Protein AF-A0A3C0VJB9-F1 (afdb_monomer_lite)

pLDDT: mean 95.58, std 6.31, range [44.69, 98.75]

Radius of gyration: 15.15 Å; chains: 1; bounding box: 37×45×36 Å

Sequence (139 aa):
ADGRLLMDMRQEKGPHRWLAESADGGKTWSPPRPGIAVTPVACAIERFTLKARGDDRDRIIWTGPKGPDRRRLIVLTSYDEGATFTNERLIAGEFAAYSDLTILKDGTAGVLWERGIERGYQSLAFTRFGREFLEPGAK

Foldseek 3Di:
DLPKDWDWAFDPADQFTWIWIGPPNPPDIDDTDGAGGEGRAAKEKDWLDDVVVVDPATKIKIWAAPDDPQFFIWIWIDRPVRPHTHQIATQHGFRWGHKYWDQDPVSKIWIWTFGDHPDTRPDIDIGIDHPCRSPPDDD

Structure (mmCIF, N/CA/C/O backbone):
data_AF-A0A3C0VJB9-F1
#
_entry.id   AF-A0A3C0VJB9-F1
#
loop_
_atom_site.group_PDB
_atom_site.id
_atom_site.type_symbol
_atom_site.label_atom_id
_atom_site.label_alt_id
_atom_site.label_comp_id
_atom_site.label_asym_id
_atom_site.label_entity_id
_atom_site.label_seq_id
_atom_site.pdbx_PDB_ins_code
_atom_site.Cartn_x
_atom_site.Cartn_y
_atom_site.Cartn_z
_atom_site.occupancy
_atom_site.B_iso_or_equiv
_atom_site.auth_seq_id
_atom_site.auth_comp_id
_atom_site.auth_asym_id
_atom_site.auth_atom_id
_atom_site.pdbx_PDB_model_num
ATOM 1 N N . ALA A 1 1 ? -14.525 0.192 11.031 1.00 83.75 1 ALA A N 1
ATOM 2 C CA . ALA A 1 1 ? -14.294 -1.273 10.936 1.00 83.75 1 ALA A CA 1
ATOM 3 C C . ALA A 1 1 ? -15.423 -2.099 11.560 1.00 83.75 1 ALA A C 1
ATOM 5 O O . ALA A 1 1 ? -15.791 -1.842 12.700 1.00 83.75 1 ALA A O 1
ATOM 6 N N . ASP A 1 2 ? -15.938 -3.099 10.840 1.00 91.75 2 ASP A N 1
ATOM 7 C CA . ASP A 1 2 ? -17.058 -3.979 11.242 1.00 91.75 2 ASP A CA 1
ATOM 8 C C . ASP A 1 2 ? -16.646 -5.454 11.463 1.00 91.75 2 ASP A C 1
ATOM 10 O O . ASP A 1 2 ? -17.493 -6.326 11.628 1.00 91.75 2 ASP A O 1
ATOM 14 N N . GLY A 1 3 ? -15.339 -5.735 11.474 1.00 93.50 3 GLY A N 1
ATOM 15 C CA . GLY A 1 3 ? -14.788 -7.079 11.672 1.00 93.50 3 GLY A CA 1
ATOM 16 C C . GLY A 1 3 ? -14.629 -7.907 10.393 1.00 93.50 3 GLY A C 1
ATOM 17 O O . GLY A 1 3 ? -14.071 -9.001 10.466 1.00 93.50 3 GLY A O 1
ATOM 18 N N . ARG A 1 4 ? -15.054 -7.399 9.227 1.00 96.62 4 ARG A N 1
ATOM 19 C CA . ARG A 1 4 ? -14.812 -8.069 7.943 1.00 96.62 4 ARG A CA 1
ATOM 20 C C . ARG A 1 4 ? -13.330 -8.071 7.568 1.00 96.62 4 ARG A C 1
ATOM 22 O O . ARG A 1 4 ? -12.577 -7.155 7.906 1.00 96.62 4 ARG A O 1
ATOM 29 N N . LEU A 1 5 ? -12.926 -9.102 6.831 1.00 98.00 5 LEU A N 1
ATOM 30 C CA . LEU A 1 5 ? -11.608 -9.185 6.204 1.00 98.00 5 LEU A CA 1
ATOM 31 C C . LEU A 1 5 ? -11.675 -8.589 4.800 1.00 98.00 5 LEU A C 1
ATOM 33 O O . LEU A 1 5 ? -12.625 -8.859 4.070 1.00 98.00 5 LEU A O 1
ATOM 37 N N . LEU A 1 6 ? -10.645 -7.839 4.413 1.00 98.19 6 LEU A N 1
ATOM 38 C CA . LEU A 1 6 ? -10.430 -7.360 3.050 1.00 98.19 6 LEU A CA 1
ATOM 39 C C . LEU A 1 6 ? -9.184 -8.043 2.489 1.00 98.19 6 LEU A C 1
ATOM 41 O O . LEU A 1 6 ? -8.124 -7.994 3.109 1.00 98.19 6 LEU A O 1
ATOM 45 N N . MET A 1 7 ? -9.304 -8.654 1.315 1.00 98.25 7 MET A N 1
ATOM 46 C CA . MET A 1 7 ? -8.184 -9.240 0.590 1.00 98.25 7 MET A CA 1
ATOM 47 C C . MET A 1 7 ? -7.846 -8.388 -0.628 1.00 98.25 7 MET A C 1
ATOM 49 O O . MET A 1 7 ? -8.719 -8.104 -1.445 1.00 98.25 7 MET A O 1
ATOM 53 N N . ASP A 1 8 ? -6.568 -8.035 -0.758 1.00 98.12 8 ASP A N 1
ATOM 54 C CA . ASP A 1 8 ? -5.996 -7.384 -1.932 1.00 98.12 8 ASP A CA 1
ATOM 55 C C . ASP A 1 8 ? -5.189 -8.394 -2.756 1.00 98.12 8 ASP A C 1
ATOM 57 O O . ASP A 1 8 ? -4.185 -8.926 -2.284 1.00 98.12 8 ASP A O 1
ATOM 61 N N . MET A 1 9 ? -5.583 -8.652 -4.004 1.00 97.75 9 MET A N 1
ATOM 62 C CA . MET A 1 9 ? -5.080 -9.770 -4.807 1.00 97.75 9 MET A CA 1
ATOM 63 C C . MET A 1 9 ? -4.445 -9.316 -6.119 1.00 97.75 9 MET A C 1
ATOM 65 O O . MET A 1 9 ? -4.998 -8.527 -6.889 1.00 97.75 9 MET A O 1
ATOM 69 N N . ARG A 1 10 ? -3.277 -9.886 -6.414 1.00 96.44 10 ARG A N 1
ATOM 70 C CA . ARG A 1 10 ? -2.579 -9.692 -7.683 1.00 96.44 10 ARG A CA 1
ATOM 71 C C . ARG A 1 10 ? -3.295 -10.446 -8.802 1.00 96.44 10 ARG A C 1
ATOM 73 O O . ARG A 1 10 ? -3.614 -11.619 -8.652 1.00 96.44 10 ARG A O 1
ATOM 80 N N . GLN A 1 11 ? -3.422 -9.808 -9.961 1.00 93.75 11 GLN A N 1
ATOM 81 C CA . GLN A 1 11 ? -3.744 -10.498 -11.210 1.00 93.75 11 GLN A CA 1
ATOM 82 C C . GLN A 1 11 ? -2.494 -11.105 -11.850 1.00 93.75 11 GLN A C 1
ATOM 84 O O . GLN A 1 11 ? -1.416 -10.511 -11.791 1.00 93.75 11 GLN A O 1
ATOM 89 N N . GLU A 1 12 ? -2.636 -12.243 -12.531 1.00 93.31 12 GLU A N 1
ATOM 90 C CA . GLU A 1 12 ? -1.576 -12.751 -13.411 1.00 93.31 12 GLU A CA 1
ATOM 91 C C . GLU A 1 12 ? -1.334 -11.774 -14.575 1.00 93.31 12 GLU A C 1
ATOM 93 O O . GLU A 1 12 ? -0.197 -11.387 -14.850 1.00 93.31 12 GLU A O 1
ATOM 98 N N . LYS A 1 13 ? -2.427 -11.314 -15.200 1.00 92.69 13 LYS A N 1
ATOM 99 C CA . LYS A 1 13 ? -2.468 -10.279 -16.240 1.00 92.69 13 LYS A CA 1
ATOM 100 C C . LYS A 1 13 ? -3.666 -9.369 -15.982 1.00 92.69 13 LYS A C 1
ATOM 102 O O . LYS A 1 13 ? -4.758 -9.868 -15.741 1.00 92.69 13 LYS A O 1
ATOM 107 N N . GLY A 1 14 ? -3.473 -8.055 -16.042 1.00 92.12 14 GLY A N 1
ATOM 108 C CA . GLY A 1 14 ? -4.551 -7.085 -15.848 1.00 92.12 14 GLY A CA 1
ATOM 109 C C . GLY A 1 14 ? -4.042 -5.729 -15.352 1.00 92.12 14 GLY A C 1
ATOM 110 O O . GLY A 1 14 ? -2.877 -5.627 -14.965 1.00 92.12 14 GLY A O 1
ATOM 111 N N . PRO A 1 15 ? -4.885 -4.683 -15.377 1.00 93.88 15 PRO A N 1
ATOM 112 C CA . PRO A 1 15 ? -4.479 -3.321 -15.039 1.00 93.88 15 PRO A CA 1
ATOM 113 C C . PRO A 1 15 ? -4.790 -2.921 -13.586 1.00 93.88 15 PRO A C 1
ATOM 115 O O . PRO A 1 15 ? -4.733 -1.736 -13.270 1.00 93.88 15 PRO A O 1
ATOM 118 N N . HIS A 1 16 ? -5.183 -3.857 -12.716 1.00 95.25 16 HIS A N 1
ATOM 119 C CA . HIS A 1 16 ? -5.578 -3.557 -11.335 1.00 95.25 16 HIS A CA 1
ATOM 120 C C . HIS A 1 16 ? -5.333 -4.718 -10.361 1.00 95.25 16 HIS A C 1
ATOM 122 O O . HIS A 1 16 ? -4.996 -5.836 -10.752 1.00 95.25 16 HIS A O 1
ATOM 128 N N . ARG A 1 17 ? -5.552 -4.456 -9.076 1.00 96.75 17 ARG A N 1
ATOM 129 C CA . ARG A 1 17 ? -5.730 -5.462 -8.029 1.00 96.75 17 ARG A CA 1
ATOM 130 C C . ARG A 1 17 ? -7.184 -5.912 -7.926 1.00 96.75 17 ARG A C 1
ATOM 132 O O . ARG A 1 17 ? -8.071 -5.073 -8.055 1.00 96.75 17 ARG A O 1
ATOM 139 N N . TRP A 1 18 ? -7.443 -7.180 -7.626 1.00 97.94 18 TRP A N 1
ATOM 140 C CA . TRP A 1 18 ? -8.778 -7.615 -7.200 1.00 97.94 18 TRP A CA 1
ATOM 141 C C . TRP A 1 18 ? -8.956 -7.382 -5.703 1.00 97.94 18 TRP A C 1
ATOM 143 O O . TRP A 1 18 ? -8.046 -7.662 -4.928 1.00 97.94 18 TRP A O 1
ATOM 153 N N . LEU A 1 19 ? -10.139 -6.924 -5.301 1.00 98.38 19 LEU A N 1
ATOM 154 C CA . LEU A 1 19 ? -10.544 -6.830 -3.901 1.00 98.38 19 LEU A CA 1
ATOM 155 C C . LEU A 1 19 ? -11.698 -7.793 -3.632 1.00 98.38 19 LEU A C 1
ATOM 157 O O . LEU A 1 19 ? -12.630 -7.874 -4.431 1.00 98.38 19 LEU A O 1
ATOM 161 N N . ALA A 1 20 ? -11.651 -8.503 -2.511 1.00 98.44 20 ALA A N 1
ATOM 162 C CA . ALA A 1 20 ? -12.755 -9.328 -2.028 1.00 98.44 20 ALA A CA 1
ATOM 163 C C . ALA A 1 20 ? -12.870 -9.216 -0.511 1.00 98.44 20 ALA A C 1
ATOM 165 O O . ALA A 1 20 ? -11.876 -8.999 0.183 1.00 98.44 20 ALA A O 1
ATOM 166 N N . GLU A 1 21 ? -14.086 -9.369 -0.001 1.00 98.44 21 GLU A N 1
ATOM 167 C CA . GLU A 1 21 ? -14.388 -9.209 1.417 1.00 98.44 21 GLU A CA 1
ATOM 168 C C . GLU A 1 21 ? -14.954 -10.507 1.991 1.00 98.44 21 GLU A C 1
ATOM 170 O O . GLU A 1 21 ? -15.674 -11.241 1.311 1.00 98.44 21 GLU A O 1
ATOM 175 N N . SER A 1 22 ? -14.645 -10.785 3.255 1.00 98.56 22 SER A N 1
ATOM 176 C CA . SER A 1 22 ? -15.198 -11.919 3.993 1.00 98.56 22 SER A CA 1
ATOM 177 C C . SER A 1 22 ? -15.832 -11.456 5.299 1.00 98.56 22 SER A C 1
ATOM 179 O O . SER A 1 22 ? -15.223 -10.704 6.062 1.00 98.56 22 SER A O 1
ATOM 181 N N . ALA A 1 23 ? -17.050 -11.930 5.564 1.00 98.12 23 ALA A N 1
ATOM 182 C CA . ALA A 1 23 ? -17.799 -11.645 6.789 1.00 98.12 23 ALA A CA 1
ATOM 183 C C . ALA A 1 23 ? -17.762 -12.785 7.819 1.00 98.12 23 ALA A C 1
ATOM 185 O O . ALA A 1 23 ? -18.321 -12.648 8.903 1.00 98.12 23 ALA A O 1
ATOM 186 N N . ASP A 1 24 ? -17.103 -13.900 7.503 1.00 98.00 24 ASP A N 1
ATOM 187 C CA . ASP A 1 24 ? -17.098 -15.120 8.318 1.00 98.00 24 ASP A CA 1
ATOM 188 C C . ASP A 1 24 ? -15.682 -15.598 8.685 1.00 98.00 24 ASP A C 1
ATOM 190 O O . ASP A 1 24 ? -15.461 -16.776 8.982 1.00 98.00 24 ASP A O 1
ATOM 194 N N . GLY A 1 25 ? -14.721 -14.670 8.683 1.00 97.31 25 GLY A N 1
ATOM 195 C CA . GLY A 1 25 ? -13.329 -14.948 9.035 1.00 97.31 25 GLY A CA 1
ATOM 196 C C . GLY A 1 25 ? -12.547 -15.670 7.936 1.00 97.31 25 GLY A C 1
ATOM 197 O O . GLY A 1 25 ? -11.582 -16.367 8.237 1.00 97.31 25 GLY A O 1
ATOM 198 N N . GLY A 1 26 ? -12.950 -15.515 6.673 1.00 98.12 26 GLY A N 1
ATOM 199 C CA . GLY A 1 26 ? -12.241 -16.035 5.504 1.00 98.12 26 GLY A CA 1
ATOM 200 C C . GLY A 1 26 ? -12.732 -17.395 5.013 1.00 98.12 26 GLY A C 1
ATOM 201 O O . GLY A 1 26 ? -12.082 -17.977 4.144 1.00 98.12 26 GLY A O 1
ATOM 202 N N . LYS A 1 27 ? -13.856 -17.909 5.536 1.00 98.25 27 LYS A N 1
ATOM 203 C CA . LYS A 1 27 ? -14.443 -19.178 5.071 1.00 98.25 27 LYS A CA 1
ATOM 204 C C . LYS A 1 27 ? -15.116 -18.998 3.717 1.00 98.25 27 LYS A C 1
ATOM 206 O O . LYS A 1 27 ? -14.975 -19.851 2.845 1.00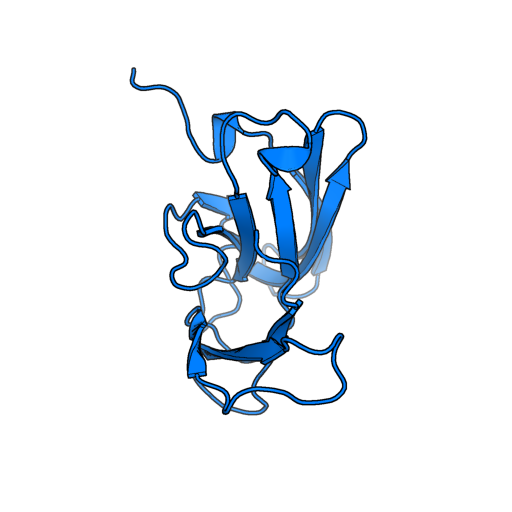 98.25 27 LYS A O 1
ATOM 211 N N . THR A 1 28 ? -15.821 -17.886 3.537 1.00 98.44 28 THR A N 1
ATOM 212 C CA . THR A 1 28 ? -16.407 -17.476 2.262 1.00 98.44 28 THR A CA 1
ATOM 213 C C . THR A 1 28 ? -16.005 -16.048 1.918 1.00 98.44 28 THR A C 1
ATOM 215 O O . THR A 1 28 ? -15.674 -15.241 2.790 1.00 98.44 28 THR A O 1
ATOM 218 N N . TRP A 1 29 ? -16.006 -15.752 0.619 1.00 98.69 29 TRP A N 1
ATOM 219 C CA . TRP A 1 29 ? -15.597 -14.466 0.065 1.00 98.69 29 TRP A CA 1
ATOM 220 C C . TRP A 1 29 ? -16.670 -13.945 -0.881 1.00 98.69 29 TRP A C 1
ATOM 222 O O . TRP A 1 29 ? -17.310 -14.718 -1.599 1.00 98.69 29 TRP A O 1
ATOM 232 N N . SER A 1 30 ? -16.852 -12.628 -0.900 1.00 98.38 30 SER A N 1
ATOM 233 C CA . SER A 1 30 ? -17.660 -11.963 -1.916 1.00 98.38 30 SER A CA 1
ATOM 234 C C . SER A 1 30 ? -17.091 -12.220 -3.318 1.00 98.38 30 SER A C 1
ATOM 236 O O . SER A 1 30 ? -15.885 -12.453 -3.460 1.00 98.38 30 SER A O 1
ATOM 238 N N . PRO A 1 31 ? -17.903 -12.084 -4.383 1.00 98.31 31 PRO A N 1
ATOM 239 C CA . PRO A 1 31 ? -17.361 -11.941 -5.728 1.00 98.31 31 PRO A CA 1
ATOM 240 C C . PRO A 1 31 ? -16.292 -10.832 -5.757 1.00 98.31 31 PRO A C 1
ATOM 242 O O . PRO A 1 31 ? -16.501 -9.780 -5.139 1.00 98.31 31 PRO A O 1
ATOM 245 N N . PRO A 1 32 ? -15.144 -11.049 -6.423 1.00 97.56 32 PRO A N 1
ATOM 246 C CA . PRO A 1 32 ? -14.088 -10.052 -6.470 1.00 97.56 32 PRO A CA 1
ATOM 247 C C . PRO A 1 32 ? -14.531 -8.834 -7.289 1.00 97.56 32 PRO A C 1
ATOM 249 O O . PRO A 1 32 ? -15.199 -8.962 -8.316 1.00 97.56 32 PRO A O 1
ATOM 252 N N . ARG A 1 33 ? -14.118 -7.644 -6.851 1.00 97.75 33 ARG A N 1
ATOM 253 C CA . ARG A 1 33 ? -14.344 -6.365 -7.540 1.00 97.75 33 ARG A CA 1
ATOM 254 C C . ARG A 1 33 ? -13.018 -5.704 -7.930 1.00 97.75 33 ARG A C 1
ATOM 256 O O . ARG A 1 33 ? -12.022 -5.909 -7.228 1.00 97.75 33 ARG A O 1
ATOM 263 N N . PRO A 1 34 ? -12.972 -4.900 -9.007 1.00 97.19 34 PRO A N 1
ATOM 264 C CA . PRO A 1 34 ? -11.768 -4.153 -9.350 1.00 97.19 34 PRO A CA 1
ATOM 265 C C . PRO A 1 34 ? -11.371 -3.192 -8.221 1.00 97.19 34 PRO A C 1
ATOM 267 O O . PRO A 1 34 ? -12.216 -2.488 -7.666 1.00 97.19 34 PRO A O 1
ATOM 270 N N . GLY A 1 35 ? -10.086 -3.181 -7.881 1.00 96.31 35 GLY A N 1
ATOM 271 C CA . GLY A 1 35 ? -9.472 -2.306 -6.887 1.00 96.31 35 GLY A CA 1
ATOM 272 C C . GLY A 1 35 ? -8.480 -1.325 -7.506 1.00 96.31 35 GLY A C 1
ATOM 273 O O . GLY A 1 35 ? -8.730 -0.738 -8.557 1.00 96.31 35 GLY A O 1
ATOM 274 N N . ILE A 1 36 ? -7.338 -1.144 -6.838 1.00 96.00 36 ILE A N 1
ATOM 275 C CA . ILE A 1 36 ? -6.308 -0.175 -7.223 1.00 96.00 36 ILE A CA 1
ATOM 276 C C . ILE A 1 36 ? -5.737 -0.521 -8.603 1.00 96.00 36 ILE A C 1
ATOM 278 O O . ILE A 1 36 ? -5.338 -1.661 -8.843 1.00 96.00 36 ILE A O 1
ATOM 282 N N . ALA A 1 37 ? -5.655 0.470 -9.495 1.00 94.69 37 ALA A N 1
ATOM 283 C CA . ALA A 1 37 ? -5.028 0.319 -10.804 1.00 94.69 37 ALA A CA 1
ATOM 284 C C . ALA A 1 37 ? -3.503 0.178 -10.671 1.00 94.69 37 ALA A C 1
ATOM 286 O O . ALA A 1 37 ? -2.824 1.066 -10.157 1.00 94.69 37 ALA A O 1
ATOM 287 N N . VAL A 1 38 ? -2.958 -0.942 -11.140 1.00 95.12 38 VAL A N 1
ATOM 288 C CA . VAL A 1 38 ? -1.535 -1.276 -11.048 1.00 95.12 38 VAL A CA 1
ATOM 289 C C . VAL A 1 38 ? -1.194 -2.401 -12.024 1.00 95.12 38 VAL A C 1
ATOM 291 O O . VAL A 1 38 ? -2.026 -3.245 -12.349 1.00 95.12 38 VAL A O 1
ATOM 294 N N . THR A 1 39 ? 0.055 -2.425 -12.486 1.00 93.38 39 THR A N 1
ATOM 295 C CA . THR A 1 39 ? 0.609 -3.567 -13.229 1.00 93.38 39 THR A CA 1
ATOM 296 C C . THR A 1 39 ? 0.648 -4.828 -12.347 1.00 93.38 39 THR A C 1
ATOM 298 O O . THR A 1 39 ? 0.704 -4.699 -11.124 1.00 93.38 39 THR A O 1
ATOM 301 N N . PRO A 1 40 ? 0.678 -6.055 -12.899 1.00 95.12 40 PRO A N 1
ATOM 302 C CA . PRO A 1 40 ? 0.865 -7.270 -12.109 1.00 95.12 40 PRO A CA 1
ATOM 303 C C . PRO A 1 40 ? 2.152 -7.232 -11.269 1.00 95.12 40 PRO A C 1
ATOM 305 O O . PRO A 1 40 ? 3.248 -7.472 -11.776 1.00 95.12 40 PRO A O 1
ATOM 308 N N . VAL A 1 41 ? 2.038 -6.940 -9.974 1.00 95.56 41 VAL A N 1
ATOM 309 C CA . VAL A 1 41 ? 3.153 -6.808 -9.020 1.00 95.56 41 VAL A CA 1
ATOM 310 C C . VAL A 1 41 ? 2.650 -7.090 -7.601 1.00 95.56 41 VAL A C 1
ATOM 312 O O . VAL A 1 41 ? 1.445 -6.996 -7.346 1.00 95.56 41 VAL A O 1
ATOM 315 N N . ALA A 1 42 ? 3.534 -7.512 -6.692 1.00 95.94 42 ALA A N 1
ATOM 316 C CA . ALA A 1 42 ? 3.173 -7.567 -5.280 1.00 95.94 42 ALA A CA 1
ATOM 317 C C . ALA A 1 42 ? 3.085 -6.140 -4.723 1.00 95.94 42 ALA A C 1
ATOM 319 O O . ALA A 1 42 ? 3.917 -5.289 -5.030 1.00 95.94 42 ALA A O 1
ATOM 320 N N . CYS A 1 43 ? 2.044 -5.911 -3.943 1.00 97.56 43 CYS A N 1
ATOM 321 C CA . CYS A 1 43 ? 1.704 -4.659 -3.287 1.00 97.56 43 CYS A CA 1
ATOM 322 C C . CYS A 1 43 ? 1.344 -5.015 -1.848 1.00 97.56 43 CYS A C 1
ATOM 324 O O . CYS A 1 43 ? 1.134 -6.197 -1.553 1.00 97.56 43 CYS A O 1
ATOM 326 N N . ALA A 1 44 ? 1.212 -4.015 -0.990 1.00 98.19 44 ALA A N 1
ATOM 327 C CA . ALA A 1 44 ? 0.844 -4.248 0.397 1.00 98.19 44 ALA A CA 1
ATOM 328 C C . ALA A 1 44 ? -0.296 -3.348 0.841 1.00 98.19 44 ALA A C 1
ATOM 330 O O . ALA A 1 44 ? -0.459 -2.238 0.331 1.00 98.19 44 ALA A O 1
ATOM 331 N N . ILE A 1 45 ? -1.068 -3.842 1.803 1.00 98.56 45 ILE A N 1
ATOM 332 C CA . ILE A 1 45 ? -2.230 -3.181 2.379 1.00 98.56 45 ILE A CA 1
ATOM 333 C C . ILE A 1 45 ? -2.242 -3.443 3.885 1.00 98.56 45 ILE A C 1
ATOM 335 O O . ILE A 1 45 ? -2.140 -4.591 4.294 1.00 98.56 45 ILE A O 1
ATOM 339 N N . GLU A 1 46 ? -2.389 -2.407 4.710 1.00 97.94 46 GLU A N 1
ATOM 340 C CA . GLU A 1 46 ? -2.587 -2.576 6.158 1.00 97.94 46 GLU A CA 1
ATOM 341 C C . GLU A 1 46 ? -3.509 -1.517 6.734 1.00 97.94 46 GLU A C 1
ATOM 343 O O . GLU A 1 46 ? -3.635 -0.397 6.228 1.00 97.94 46 GLU A O 1
ATOM 348 N N . ARG A 1 47 ? -4.106 -1.849 7.877 1.00 97.81 47 ARG A N 1
ATOM 349 C CA . ARG A 1 47 ? -4.783 -0.857 8.707 1.00 97.81 47 ARG A CA 1
ATOM 350 C C . ARG A 1 47 ? -3.755 0.023 9.417 1.00 97.81 47 ARG A C 1
ATOM 352 O O . ARG A 1 47 ? -3.024 -0.455 10.276 1.00 97.81 47 ARG A O 1
ATOM 359 N N . PHE A 1 48 ? -3.761 1.314 9.092 1.00 98.19 48 PHE A N 1
ATOM 360 C CA . PHE A 1 48 ? -2.866 2.316 9.673 1.00 98.19 48 PHE A CA 1
ATOM 361 C C . PHE A 1 48 ? -3.392 2.848 11.010 1.00 98.19 48 PHE A C 1
ATOM 363 O O . PHE A 1 48 ? -2.670 2.839 12.000 1.00 98.19 48 PHE A O 1
ATOM 370 N N . THR A 1 49 ? -4.664 3.253 11.057 1.00 97.69 49 THR A N 1
ATOM 371 C CA . THR A 1 49 ? -5.334 3.733 12.279 1.00 97.69 49 THR A CA 1
ATOM 372 C C . THR A 1 49 ? -6.729 3.128 12.410 1.00 97.69 49 THR A C 1
ATOM 374 O O . THR A 1 49 ? -7.358 2.746 11.415 1.00 97.69 49 THR A O 1
ATOM 377 N N . LEU A 1 50 ? -7.222 3.023 13.644 1.00 96.88 50 LEU A N 1
ATOM 378 C CA . LEU A 1 50 ? -8.534 2.469 13.972 1.00 96.88 50 LEU A CA 1
ATOM 379 C C . LEU A 1 50 ? -9.168 3.245 15.132 1.00 96.88 50 LEU A C 1
ATOM 381 O O . LEU A 1 50 ? -8.653 3.221 16.247 1.00 96.88 50 LEU A O 1
ATOM 385 N N . LYS A 1 51 ? -10.346 3.841 14.926 1.00 96.69 51 LYS A N 1
ATOM 386 C CA . LYS A 1 51 ? -11.078 4.588 15.967 1.00 96.69 51 LYS A CA 1
ATOM 387 C C . LYS A 1 51 ? -11.325 3.759 17.220 1.00 96.69 51 LYS A C 1
ATOM 389 O O . LYS A 1 51 ? -11.208 4.265 18.329 1.00 96.69 51 LYS A O 1
ATOM 394 N N . ALA A 1 52 ? -11.610 2.466 17.060 1.00 95.38 52 ALA A N 1
ATOM 395 C CA . ALA A 1 52 ? -11.802 1.550 18.185 1.00 95.38 52 ALA A CA 1
ATOM 396 C C . ALA A 1 52 ? -10.528 1.329 19.033 1.00 95.38 52 ALA A C 1
ATOM 398 O O . ALA A 1 52 ? -10.628 0.832 20.150 1.00 95.38 52 ALA A O 1
ATOM 399 N N . ARG A 1 53 ? -9.341 1.703 18.528 1.00 94.38 53 ARG A N 1
ATOM 400 C CA . ARG A 1 53 ? -8.063 1.727 19.268 1.00 94.38 53 ARG A CA 1
ATOM 401 C C . ARG A 1 53 ? -7.730 3.108 19.851 1.00 94.38 53 ARG A C 1
ATOM 403 O O . ARG A 1 53 ? -6.673 3.258 20.451 1.00 94.38 53 ARG A O 1
ATOM 410 N N . GLY A 1 54 ? -8.621 4.092 19.703 1.00 95.69 54 GLY A N 1
ATOM 411 C CA . GLY A 1 54 ? -8.435 5.456 20.205 1.00 95.69 54 GLY A CA 1
ATOM 412 C C . GLY A 1 54 ? -7.881 6.452 19.182 1.00 95.69 54 GLY A C 1
ATOM 413 O O . GLY A 1 54 ? -7.627 7.596 19.550 1.00 95.69 54 GLY A O 1
ATOM 414 N N . ASP A 1 55 ? -7.712 6.057 17.916 1.00 96.44 55 ASP A N 1
ATOM 415 C CA . ASP A 1 55 ? -7.311 6.982 16.853 1.00 96.44 55 ASP A CA 1
ATOM 416 C C . ASP A 1 55 ? -8.449 7.938 16.448 1.00 96.44 55 ASP A C 1
ATOM 418 O O . ASP A 1 55 ? -9.635 7.684 16.667 1.00 96.44 55 ASP A O 1
ATOM 422 N N . ASP A 1 56 ? -8.094 9.035 15.780 1.00 95.69 56 ASP A N 1
ATOM 423 C CA . ASP A 1 56 ? -9.028 10.062 15.306 1.00 95.69 56 ASP A CA 1
ATOM 424 C C . ASP A 1 56 ? -9.983 9.554 14.209 1.00 95.69 56 ASP A C 1
ATOM 426 O O . ASP A 1 56 ? -11.159 9.931 14.162 1.00 95.69 56 ASP A O 1
ATOM 430 N N . ARG A 1 57 ? -9.494 8.675 13.327 1.00 96.19 57 ARG A N 1
ATOM 431 C CA . ARG A 1 57 ? -10.276 8.072 12.240 1.00 96.19 57 ARG A CA 1
ATOM 432 C C . ARG A 1 57 ? -9.702 6.738 11.771 1.00 96.19 57 ARG A C 1
ATOM 434 O O . ARG A 1 57 ? -8.523 6.441 11.959 1.00 96.19 57 ARG A O 1
ATOM 441 N N . ASP A 1 58 ? -10.546 5.962 11.103 1.00 97.62 58 ASP A N 1
ATOM 442 C CA . ASP A 1 58 ? -10.150 4.717 10.452 1.00 97.62 58 ASP A CA 1
ATOM 443 C C . ASP A 1 58 ? -9.349 5.039 9.180 1.00 97.62 58 ASP A C 1
ATOM 445 O O . ASP A 1 58 ? -9.760 5.884 8.378 1.00 97.62 58 ASP A O 1
ATOM 449 N N . ARG A 1 59 ? -8.193 4.387 9.009 1.00 98.12 59 ARG A N 1
ATOM 450 C CA . ARG A 1 59 ? -7.371 4.474 7.792 1.00 98.12 59 ARG A CA 1
ATOM 451 C C . ARG A 1 59 ? -6.836 3.100 7.425 1.00 98.12 59 ARG A C 1
ATOM 453 O O . ARG A 1 59 ? -6.247 2.417 8.264 1.00 98.12 59 ARG A O 1
ATOM 460 N N . ILE A 1 60 ? -6.971 2.733 6.160 1.00 98.56 60 ILE A N 1
ATOM 461 C CA . ILE A 1 60 ? -6.245 1.615 5.550 1.00 98.56 60 ILE A CA 1
ATOM 462 C C . ILE A 1 60 ? -5.303 2.217 4.518 1.00 98.56 60 ILE A C 1
ATOM 464 O O . ILE A 1 60 ? -5.725 3.053 3.723 1.00 98.56 60 ILE A O 1
ATOM 468 N N . ILE A 1 61 ? -4.035 1.829 4.535 1.00 98.75 61 ILE A N 1
ATOM 469 C CA . ILE A 1 61 ? -3.049 2.287 3.559 1.00 98.75 61 ILE A CA 1
ATOM 470 C C . ILE A 1 61 ? -2.695 1.161 2.602 1.00 98.75 61 ILE A C 1
ATOM 472 O O . ILE A 1 61 ? -2.641 -0.001 2.995 1.00 98.75 61 ILE A O 1
ATOM 476 N N . TRP A 1 62 ? -2.445 1.525 1.351 1.00 98.69 62 TRP A N 1
ATOM 477 C CA . TRP A 1 62 ? -2.008 0.628 0.291 1.00 98.69 62 TRP A CA 1
ATOM 478 C C . TRP A 1 62 ? -0.726 1.168 -0.337 1.00 98.69 62 TRP A C 1
ATOM 480 O O . TRP A 1 62 ? -0.632 2.372 -0.569 1.00 98.69 62 TRP A O 1
ATOM 490 N N . THR A 1 63 ? 0.244 0.305 -0.636 1.00 98.62 63 THR A N 1
ATOM 491 C CA . THR A 1 63 ? 1.493 0.686 -1.313 1.00 98.62 63 THR A CA 1
ATOM 492 C C . THR A 1 63 ? 1.754 -0.161 -2.545 1.00 98.62 63 THR A C 1
ATOM 494 O O . THR A 1 63 ? 1.541 -1.373 -2.542 1.00 98.62 63 THR A O 1
ATOM 497 N N . GLY A 1 64 ? 2.269 0.486 -3.586 1.00 98.06 64 GLY A N 1
ATOM 498 C CA . GLY A 1 64 ? 2.683 -0.161 -4.823 1.00 98.06 64 GLY A CA 1
ATOM 499 C C . GLY A 1 64 ? 3.173 0.860 -5.852 1.00 98.06 64 GLY A C 1
ATOM 500 O O . GLY A 1 64 ? 3.056 2.069 -5.633 1.00 98.06 64 GLY A O 1
ATOM 501 N N . PRO A 1 65 ? 3.772 0.416 -6.966 1.00 96.94 65 PRO A N 1
ATOM 502 C CA . PRO A 1 65 ? 4.256 1.320 -7.998 1.00 96.94 65 PRO A CA 1
ATOM 503 C C . PRO A 1 65 ? 3.106 1.888 -8.834 1.00 96.94 65 PRO A C 1
ATOM 505 O O . PRO A 1 65 ? 2.220 1.159 -9.281 1.00 96.94 65 PRO A O 1
ATOM 508 N N . LYS A 1 66 ? 3.159 3.185 -9.136 1.00 88.81 66 LYS A N 1
ATOM 509 C CA . LYS A 1 66 ? 2.232 3.859 -10.049 1.00 88.81 66 LYS A CA 1
ATOM 510 C C . LYS A 1 66 ? 2.593 3.489 -11.492 1.00 88.81 66 LYS A C 1
ATOM 512 O O . LYS A 1 66 ? 3.345 4.215 -12.148 1.00 88.81 66 LYS A O 1
ATOM 517 N N . GLY A 1 67 ? 2.105 2.315 -11.914 1.00 73.50 67 GLY A N 1
ATOM 518 C CA . GLY A 1 67 ? 2.433 1.600 -13.156 1.00 73.50 67 GLY A CA 1
ATOM 519 C C . GLY A 1 67 ? 2.231 2.381 -14.471 1.00 73.50 67 GLY A C 1
ATOM 520 O O . GLY A 1 67 ? 1.914 3.569 -14.443 1.00 73.50 67 GLY A O 1
ATOM 521 N N . PRO A 1 68 ? 2.409 1.728 -15.639 1.00 74.75 68 PRO A N 1
ATOM 522 C CA . PRO A 1 68 ? 2.720 0.304 -15.829 1.00 74.75 68 PRO A CA 1
ATOM 523 C C . PRO A 1 68 ? 4.202 -0.063 -15.625 1.00 74.75 68 PRO A C 1
ATOM 525 O O . PRO A 1 68 ? 4.509 -1.231 -15.392 1.00 74.75 68 PRO A O 1
ATOM 528 N N . ASP A 1 69 ? 5.108 0.915 -15.618 1.00 86.31 69 ASP A N 1
ATOM 529 C CA . ASP A 1 69 ? 6.555 0.688 -15.785 1.00 86.31 69 ASP A CA 1
ATOM 530 C C . ASP A 1 69 ? 7.315 0.284 -14.509 1.00 86.31 69 ASP A C 1
ATOM 532 O O . ASP A 1 69 ? 8.540 0.388 -14.463 1.00 86.31 69 ASP A O 1
ATOM 536 N N . ARG A 1 70 ? 6.606 -0.151 -13.453 1.00 93.12 70 ARG A N 1
ATOM 537 C CA . ARG A 1 70 ? 7.189 -0.460 -12.128 1.00 93.12 70 ARG A CA 1
ATOM 538 C C . ARG A 1 70 ? 8.140 0.649 -11.652 1.00 93.12 70 ARG A C 1
ATOM 540 O O . ARG A 1 70 ? 9.324 0.453 -11.377 1.00 93.12 70 ARG A O 1
ATOM 547 N N . ARG A 1 71 ? 7.591 1.860 -11.608 1.00 95.06 71 ARG A N 1
ATOM 548 C CA . ARG A 1 71 ? 8.232 3.088 -11.137 1.00 95.06 71 ARG A CA 1
ATOM 549 C C . ARG A 1 71 ? 7.275 3.832 -10.227 1.00 95.06 71 ARG A C 1
ATOM 551 O O . ARG A 1 71 ? 6.070 3.581 -10.265 1.00 95.06 71 ARG A O 1
ATOM 558 N N . ARG A 1 72 ? 7.817 4.792 -9.480 1.00 96.12 72 ARG A N 1
ATOM 559 C CA . ARG A 1 72 ? 7.067 5.672 -8.582 1.00 96.12 72 ARG A CA 1
ATOM 560 C C . ARG A 1 72 ? 6.318 4.882 -7.511 1.00 96.12 72 ARG A C 1
ATOM 562 O O . ARG A 1 72 ? 5.128 4.611 -7.666 1.00 96.12 72 ARG A O 1
ATOM 569 N N . LEU A 1 73 ? 7.004 4.505 -6.436 1.00 98.19 73 LEU A N 1
ATOM 570 C CA . LEU A 1 73 ? 6.330 3.916 -5.282 1.00 98.19 73 LEU A CA 1
ATOM 571 C C . LEU A 1 73 ? 5.405 4.966 -4.660 1.00 98.19 73 LEU A C 1
ATOM 573 O O . LEU A 1 73 ? 5.852 6.062 -4.310 1.00 98.19 73 LEU A O 1
ATOM 577 N N . ILE 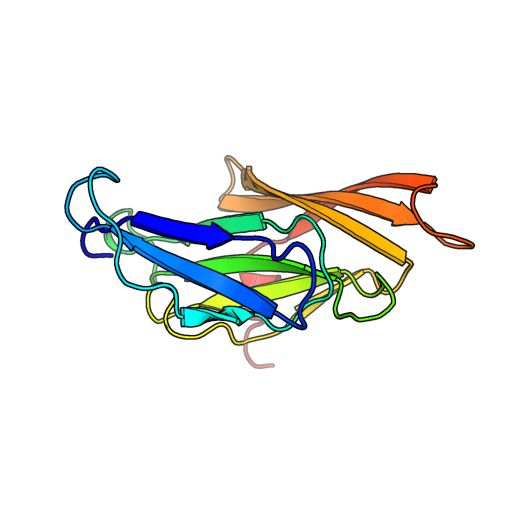A 1 74 ? 4.128 4.626 -4.520 1.00 98.38 74 ILE A N 1
ATOM 578 C CA . ILE A 1 74 ? 3.114 5.487 -3.911 1.00 98.38 74 ILE A CA 1
ATOM 579 C C . ILE A 1 74 ? 2.496 4.817 -2.687 1.00 98.38 74 ILE A C 1
ATOM 581 O O . ILE A 1 74 ? 2.525 3.592 -2.552 1.00 98.38 74 ILE A O 1
ATOM 585 N N . VAL A 1 75 ? 1.902 5.639 -1.825 1.00 98.69 75 VAL A N 1
ATOM 586 C CA . VAL A 1 75 ? 0.900 5.221 -0.843 1.00 98.69 75 VAL A CA 1
ATOM 587 C C . VAL A 1 75 ? -0.446 5.850 -1.190 1.00 98.69 75 VAL A C 1
ATOM 589 O O . VAL A 1 75 ? -0.511 7.017 -1.580 1.00 98.69 75 VAL A O 1
ATOM 592 N N . LEU A 1 76 ? -1.510 5.065 -1.057 1.00 98.31 76 LEU A N 1
ATOM 593 C CA . LEU A 1 76 ? -2.901 5.507 -1.097 1.00 98.31 76 LEU A CA 1
ATOM 594 C C . LEU A 1 76 ? -3.544 5.248 0.264 1.00 98.31 76 LEU A C 1
ATOM 596 O O . LEU A 1 76 ? -3.195 4.278 0.936 1.00 98.31 76 LEU A O 1
ATOM 600 N N . THR A 1 77 ? -4.531 6.060 0.626 1.00 98.62 77 THR A N 1
ATOM 601 C CA . THR A 1 77 ? -5.292 5.912 1.868 1.00 98.62 77 THR A CA 1
ATOM 602 C C . THR A 1 77 ? -6.768 5.692 1.561 1.00 98.62 77 THR A C 1
ATOM 604 O O . THR A 1 77 ? -7.390 6.458 0.824 1.00 98.62 77 THR A O 1
ATOM 607 N N . SER A 1 78 ? -7.348 4.662 2.161 1.00 98.50 78 SER A N 1
ATOM 608 C CA . SER A 1 78 ? -8.790 4.491 2.268 1.00 98.50 78 SER A CA 1
ATOM 609 C C . SER A 1 78 ? -9.276 5.007 3.618 1.00 98.50 78 SER A C 1
ATOM 611 O O . SER A 1 78 ? -8.701 4.696 4.666 1.00 98.50 78 SER A O 1
ATOM 613 N N . TYR A 1 79 ? -10.358 5.779 3.569 1.00 97.62 79 TYR A N 1
ATOM 614 C CA . TYR A 1 79 ? -11.077 6.304 4.733 1.00 97.62 79 TYR A CA 1
ATOM 615 C C . TYR A 1 79 ? -12.471 5.682 4.893 1.00 97.62 79 TYR A C 1
ATOM 617 O O . TYR A 1 79 ? -13.225 6.069 5.782 1.00 97.62 79 TYR A O 1
ATOM 625 N N . ASP A 1 80 ? -12.816 4.749 4.008 1.00 97.38 80 ASP A N 1
ATOM 626 C CA . ASP A 1 80 ? -14.123 4.114 3.852 1.00 97.38 80 ASP A CA 1
ATOM 627 C C . ASP A 1 80 ? -13.983 2.583 3.835 1.00 97.38 80 ASP A C 1
ATOM 629 O O . ASP A 1 80 ? -14.663 1.877 3.094 1.00 97.38 80 ASP A O 1
ATOM 633 N N . GLU A 1 81 ? -13.072 2.073 4.674 1.00 97.44 81 GLU A N 1
ATOM 634 C CA . GLU A 1 81 ? -12.878 0.639 4.931 1.00 97.44 81 GLU A CA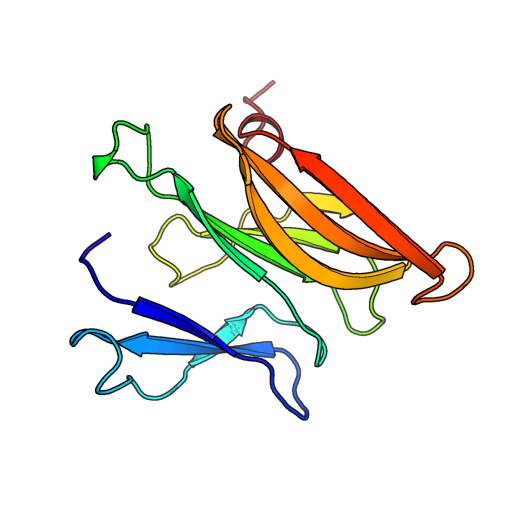 1
ATOM 635 C C . GLU A 1 81 ? -12.550 -0.189 3.670 1.00 97.44 81 GLU A C 1
ATOM 637 O O . GLU A 1 81 ? -12.897 -1.360 3.561 1.00 97.44 81 GLU A O 1
ATOM 642 N N . GLY A 1 82 ? -11.824 0.412 2.724 1.00 97.31 82 GLY A N 1
ATOM 643 C CA . GLY A 1 82 ? -11.335 -0.231 1.504 1.00 97.31 82 GLY A CA 1
ATOM 644 C C . GLY A 1 82 ? -12.288 -0.149 0.313 1.00 97.31 82 GLY A C 1
ATOM 645 O O . GLY A 1 82 ? -12.030 -0.788 -0.715 1.00 97.31 82 GLY A O 1
ATOM 646 N N . ALA A 1 83 ? -13.379 0.617 0.412 1.00 96.38 83 ALA A N 1
ATOM 647 C CA . ALA A 1 83 ? -14.261 0.860 -0.726 1.00 96.38 83 ALA A CA 1
ATOM 648 C C . ALA A 1 83 ? -13.553 1.711 -1.792 1.00 96.38 83 ALA A C 1
ATOM 650 O O . ALA A 1 83 ? -13.531 1.324 -2.964 1.00 96.38 83 ALA A O 1
ATOM 651 N N . THR A 1 84 ? -12.896 2.800 -1.385 1.00 97.44 84 THR A N 1
ATOM 652 C CA . THR A 1 84 ? -12.073 3.647 -2.253 1.00 97.44 84 THR A CA 1
ATOM 653 C C . THR A 1 84 ? -10.693 3.905 -1.652 1.00 97.44 84 THR A C 1
ATOM 655 O O . THR A 1 84 ? -10.508 3.955 -0.439 1.00 97.44 84 THR A O 1
ATOM 658 N N . PHE A 1 85 ? -9.696 4.074 -2.520 1.00 97.88 85 PHE A N 1
ATOM 659 C CA . PHE A 1 85 ? -8.329 4.430 -2.142 1.00 97.88 85 PHE A CA 1
ATOM 660 C C . PHE A 1 85 ? -7.985 5.762 -2.799 1.00 97.88 85 PHE A C 1
ATOM 662 O O . PHE A 1 85 ? -7.985 5.884 -4.023 1.00 97.88 85 PHE A O 1
ATOM 669 N N . THR A 1 86 ? -7.739 6.774 -1.976 1.00 96.00 86 THR A N 1
ATOM 670 C CA . THR A 1 86 ? -7.560 8.172 -2.387 1.00 96.00 86 THR A CA 1
ATOM 671 C C . THR A 1 86 ? -6.278 8.740 -1.773 1.00 96.00 86 THR A C 1
ATOM 673 O O . THR A 1 86 ? -5.477 7.992 -1.215 1.00 96.00 86 THR A O 1
ATOM 676 N N . ASN A 1 87 ? -6.066 10.058 -1.874 1.00 95.25 87 ASN A N 1
ATOM 677 C CA . ASN A 1 87 ? -4.950 10.756 -1.227 1.00 95.25 87 ASN A CA 1
ATOM 678 C C . ASN A 1 87 ? -3.568 10.157 -1.566 1.00 95.25 87 ASN A C 1
ATOM 680 O O . ASN A 1 87 ? -2.810 9.744 -0.691 1.00 95.25 87 ASN A O 1
ATOM 684 N N . GLU A 1 88 ? -3.265 10.076 -2.861 1.00 97.25 88 GLU A N 1
ATOM 685 C CA . GLU A 1 88 ? -1.995 9.542 -3.350 1.00 97.25 88 GLU A CA 1
ATOM 686 C C . GLU A 1 88 ? -0.807 10.389 -2.884 1.00 97.25 88 GLU A C 1
ATOM 688 O O . GLU A 1 88 ? -0.759 11.597 -3.128 1.00 97.25 88 GLU A O 1
ATOM 693 N N . ARG A 1 89 ? 0.196 9.743 -2.283 1.00 97.94 89 ARG A N 1
ATOM 694 C CA . ARG A 1 89 ? 1.475 10.364 -1.928 1.00 97.94 89 ARG A CA 1
ATOM 695 C C . ARG A 1 89 ? 2.642 9.585 -2.512 1.00 97.94 89 ARG A C 1
ATOM 697 O O . ARG A 1 89 ? 2.721 8.367 -2.383 1.00 97.94 89 ARG A O 1
ATOM 704 N N . LEU A 1 90 ? 3.569 10.310 -3.134 1.00 97.81 90 LEU A N 1
ATOM 705 C CA . LEU A 1 90 ? 4.786 9.742 -3.704 1.00 97.81 90 LEU A CA 1
ATOM 706 C C . LEU A 1 90 ? 5.800 9.438 -2.598 1.00 97.81 90 LEU A C 1
ATOM 708 O O . LEU A 1 90 ? 6.300 10.365 -1.965 1.00 97.81 90 LEU A O 1
ATOM 712 N N . ILE A 1 91 ? 6.123 8.160 -2.402 1.00 98.06 91 ILE A N 1
ATOM 713 C CA . ILE A 1 91 ? 7.189 7.716 -1.493 1.00 98.06 91 ILE A CA 1
ATOM 714 C C . ILE A 1 91 ? 8.549 7.878 -2.176 1.00 98.06 91 ILE A C 1
ATOM 716 O O . ILE A 1 91 ? 9.485 8.408 -1.584 1.00 98.06 91 ILE A O 1
ATOM 720 N N . ALA A 1 92 ? 8.658 7.426 -3.426 1.00 97.12 92 ALA A N 1
ATOM 721 C CA . ALA A 1 92 ? 9.912 7.425 -4.171 1.00 97.12 92 ALA A CA 1
ATOM 722 C C . ALA A 1 92 ? 9.644 7.476 -5.676 1.00 97.12 92 ALA A C 1
ATOM 724 O O . ALA A 1 92 ? 8.708 6.836 -6.145 1.00 97.12 92 ALA A O 1
ATOM 725 N N . GLY A 1 93 ? 10.439 8.236 -6.433 1.00 96.19 93 GLY A N 1
ATOM 726 C CA . GLY A 1 93 ? 10.219 8.470 -7.868 1.00 96.19 93 GLY A CA 1
ATOM 727 C C . GLY A 1 93 ? 10.885 7.457 -8.804 1.00 96.19 93 GLY A C 1
ATOM 728 O O . GLY A 1 93 ? 10.577 7.441 -9.998 1.00 96.19 93 GLY A O 1
ATOM 729 N N . GLU A 1 94 ? 11.799 6.633 -8.295 1.00 95.31 94 GLU A N 1
ATOM 730 C CA . GLU A 1 94 ? 12.640 5.757 -9.114 1.00 95.31 94 GLU A CA 1
ATOM 731 C C . GLU A 1 94 ? 11.941 4.432 -9.474 1.00 95.31 94 GLU A C 1
ATOM 733 O O . GLU A 1 94 ? 10.712 4.318 -9.380 1.00 95.31 94 GLU A O 1
ATOM 738 N N . PHE A 1 95 ? 12.697 3.431 -9.945 1.00 97.12 95 PHE A N 1
ATOM 739 C CA . PHE A 1 95 ? 12.146 2.091 -10.147 1.00 97.12 95 PHE A CA 1
ATOM 740 C C . PHE A 1 95 ? 11.716 1.501 -8.811 1.00 97.12 95 PHE A C 1
ATOM 742 O O . PHE A 1 95 ? 12.483 1.509 -7.848 1.00 97.12 95 PHE A O 1
ATOM 749 N N . ALA A 1 96 ? 10.499 0.969 -8.795 1.00 97.44 96 ALA A N 1
ATOM 750 C CA . ALA A 1 96 ? 9.846 0.391 -7.638 1.00 97.44 96 ALA A CA 1
ATOM 751 C C . ALA A 1 96 ? 9.071 -0.854 -8.072 1.00 97.44 96 ALA A C 1
ATOM 753 O O . ALA A 1 96 ? 8.256 -0.786 -8.996 1.00 97.44 96 ALA A O 1
ATOM 754 N N . ALA A 1 97 ? 9.313 -1.985 -7.420 1.00 96.38 97 ALA A N 1
ATOM 755 C CA . ALA A 1 97 ? 8.603 -3.226 -7.704 1.00 96.38 97 ALA A CA 1
ATOM 756 C C . ALA A 1 97 ? 7.830 -3.707 -6.475 1.00 96.38 97 ALA A C 1
ATOM 758 O O . ALA A 1 97 ? 6.853 -3.054 -6.113 1.00 96.38 97 ALA A O 1
ATOM 759 N N . TYR A 1 98 ? 8.192 -4.844 -5.880 1.00 97.94 98 TYR A N 1
ATOM 760 C CA . TYR A 1 98 ? 7.436 -5.380 -4.751 1.00 97.94 98 TYR A CA 1
ATOM 761 C C . TYR A 1 98 ? 7.551 -4.443 -3.548 1.00 97.94 98 TYR A C 1
ATOM 763 O O . TYR A 1 98 ? 8.615 -3.866 -3.308 1.00 97.94 98 TYR A O 1
ATOM 771 N N . SER A 1 99 ? 6.466 -4.312 -2.790 1.00 98.25 99 SER A N 1
ATOM 772 C CA . SER A 1 99 ? 6.463 -3.658 -1.484 1.00 98.25 99 SER A CA 1
ATOM 773 C C . SER A 1 99 ? 5.740 -4.510 -0.450 1.00 98.25 99 SER A C 1
ATOM 775 O O . SER A 1 99 ? 4.801 -5.235 -0.778 1.00 98.25 99 SER A O 1
ATOM 777 N N . ASP A 1 100 ? 6.195 -4.389 0.791 1.00 98.50 100 ASP A N 1
ATOM 778 C CA . ASP A 1 100 ? 5.549 -4.898 1.992 1.00 98.50 100 ASP A CA 1
ATOM 779 C C . ASP A 1 100 ? 5.522 -3.803 3.064 1.00 98.50 100 ASP A C 1
ATOM 781 O O . ASP A 1 100 ? 6.378 -2.909 3.059 1.00 98.50 100 ASP A O 1
ATOM 785 N N . LEU A 1 101 ? 4.523 -3.813 3.945 1.00 96.94 101 LEU A N 1
ATOM 786 C CA . LEU A 1 101 ? 4.270 -2.684 4.837 1.00 96.94 101 LEU A CA 1
ATOM 787 C C . LEU A 1 101 ? 3.816 -3.120 6.233 1.00 96.94 101 LEU A C 1
ATOM 789 O O . LEU A 1 101 ? 3.111 -4.104 6.397 1.00 96.94 101 LEU A O 1
ATOM 793 N N . THR A 1 102 ? 4.222 -2.371 7.258 1.00 98.38 102 THR A N 1
ATOM 794 C CA . THR A 1 102 ? 3.838 -2.629 8.652 1.00 98.38 102 THR A CA 1
ATOM 795 C C . THR A 1 102 ? 3.701 -1.334 9.450 1.00 98.38 102 THR A C 1
ATOM 797 O O . THR A 1 102 ? 4.289 -0.308 9.095 1.00 98.38 102 THR A O 1
ATOM 800 N N . ILE A 1 103 ? 2.948 -1.380 10.551 1.00 98.12 103 ILE A N 1
ATOM 801 C CA . ILE A 1 103 ? 2.821 -0.265 11.495 1.00 98.12 103 ILE A CA 1
ATOM 802 C C . ILE A 1 103 ? 3.829 -0.451 12.629 1.00 98.12 103 ILE A C 1
ATOM 804 O O . ILE A 1 103 ? 3.829 -1.463 13.330 1.00 98.12 103 ILE A O 1
ATOM 808 N N . LEU A 1 104 ? 4.710 0.531 12.795 1.00 98.38 104 LEU A N 1
ATOM 809 C CA . LEU A 1 104 ? 5.775 0.531 13.791 1.00 98.38 104 LEU A CA 1
ATOM 810 C C . LEU A 1 104 ? 5.241 0.910 15.178 1.00 98.38 104 LEU A C 1
ATOM 812 O O . LEU A 1 104 ? 4.164 1.483 15.329 1.00 98.38 104 LEU A O 1
ATOM 816 N N . LYS A 1 105 ? 6.038 0.626 16.216 1.00 97.12 105 LYS A N 1
ATOM 817 C CA . LYS A 1 105 ? 5.665 0.859 17.626 1.00 97.12 105 LYS A CA 1
ATOM 818 C C . LYS A 1 105 ? 5.324 2.314 17.959 1.00 97.12 105 LYS A C 1
ATOM 820 O O . LYS A 1 105 ? 4.610 2.559 18.921 1.00 97.12 105 LYS A O 1
ATOM 825 N N . ASP A 1 106 ? 5.849 3.263 17.194 1.00 96.56 106 ASP A N 1
ATOM 826 C CA . ASP A 1 106 ? 5.598 4.697 17.367 1.00 96.56 106 ASP A CA 1
ATOM 827 C C . ASP A 1 106 ? 4.448 5.230 16.496 1.00 96.56 106 ASP A C 1
ATOM 829 O O . ASP A 1 106 ? 4.274 6.441 16.377 1.00 96.56 106 ASP A O 1
ATOM 833 N N . GLY A 1 107 ? 3.669 4.340 15.874 1.00 96.25 107 GLY A N 1
ATOM 834 C CA . GLY A 1 107 ? 2.499 4.693 15.070 1.00 96.25 107 GLY A CA 1
ATOM 835 C C . GLY A 1 107 ? 2.816 5.158 13.647 1.00 96.25 107 GLY A C 1
ATOM 836 O O . GLY A 1 107 ? 1.905 5.532 12.914 1.00 96.25 107 GLY A O 1
ATOM 837 N N . THR A 1 108 ? 4.082 5.135 13.224 1.00 98.31 108 THR A N 1
ATOM 838 C CA . THR A 1 108 ? 4.448 5.385 11.820 1.00 98.31 108 THR A CA 1
ATOM 839 C C . THR A 1 108 ? 4.375 4.113 10.976 1.00 98.31 108 THR A C 1
ATOM 841 O O . THR A 1 108 ? 4.434 3.003 11.500 1.00 98.31 108 THR A O 1
ATOM 844 N N . ALA A 1 109 ? 4.262 4.255 9.656 1.00 98.69 109 ALA A N 1
ATOM 845 C CA . ALA A 1 109 ? 4.345 3.131 8.729 1.00 98.69 109 ALA A CA 1
ATOM 846 C C . ALA A 1 109 ? 5.800 2.905 8.309 1.00 98.69 109 ALA A C 1
ATOM 848 O O . ALA A 1 109 ? 6.521 3.860 8.008 1.00 98.69 109 ALA A O 1
ATOM 849 N N . GLY A 1 110 ? 6.214 1.642 8.256 1.00 98.69 110 GLY A N 1
ATOM 850 C CA . GLY A 1 110 ? 7.450 1.195 7.625 1.00 98.69 110 GLY A CA 1
ATOM 851 C C . GLY A 1 110 ? 7.135 0.408 6.359 1.00 98.69 110 GLY A C 1
ATOM 852 O O . GLY A 1 110 ? 6.306 -0.498 6.394 1.00 98.69 110 GLY A O 1
ATOM 853 N N . VAL A 1 111 ? 7.797 0.743 5.256 1.00 98.69 111 VAL A N 1
ATOM 854 C CA . VAL A 1 111 ? 7.639 0.077 3.959 1.00 98.69 111 VAL A CA 1
ATOM 855 C C . VAL A 1 111 ? 8.978 -0.496 3.529 1.00 98.69 111 VAL A C 1
ATOM 857 O O . VAL A 1 111 ? 9.942 0.254 3.361 1.00 98.69 111 VAL A O 1
ATOM 860 N N . LEU A 1 112 ? 9.033 -1.809 3.324 1.00 98.69 112 LEU A N 1
ATOM 861 C CA . LEU A 1 112 ? 10.154 -2.492 2.686 1.00 98.69 112 LEU A CA 1
ATOM 862 C C . LEU A 1 112 ? 9.823 -2.682 1.205 1.00 98.69 112 LEU A C 1
ATOM 864 O O . LEU A 1 112 ? 8.748 -3.176 0.880 1.00 98.69 112 LEU A O 1
ATOM 868 N N . TRP A 1 113 ? 10.713 -2.290 0.298 1.00 98.44 113 TRP A N 1
ATOM 869 C CA . TRP A 1 113 ? 10.409 -2.342 -1.132 1.00 98.44 113 TRP A CA 1
ATOM 870 C C . TRP A 1 113 ? 11.635 -2.541 -2.022 1.00 98.44 113 TRP A C 1
ATOM 872 O O . TRP A 1 113 ? 12.753 -2.157 -1.676 1.00 98.44 113 TRP A O 1
ATOM 882 N N . GLU A 1 114 ? 11.414 -3.137 -3.192 1.00 98.19 114 GLU A N 1
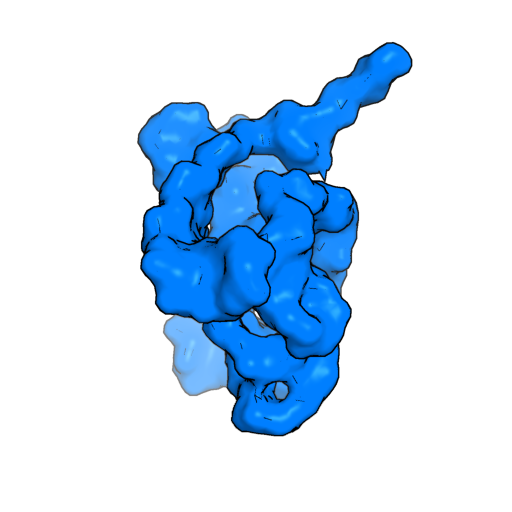ATOM 883 C CA . GLU A 1 114 ? 12.422 -3.317 -4.237 1.00 98.19 114 GLU A CA 1
ATOM 884 C C . GLU A 1 114 ? 12.637 -2.014 -5.009 1.00 98.19 114 GLU A C 1
ATOM 886 O O . GLU A 1 114 ? 11.737 -1.541 -5.708 1.00 98.19 114 GLU A O 1
ATOM 891 N N . ARG A 1 115 ? 13.849 -1.465 -4.930 1.00 97.50 115 ARG A N 1
ATOM 892 C CA . ARG A 1 115 ? 14.251 -0.187 -5.518 1.00 97.50 115 ARG A CA 1
ATOM 893 C C . ARG A 1 115 ? 15.289 -0.363 -6.623 1.00 97.50 115 ARG A C 1
ATOM 895 O O . ARG A 1 115 ? 16.103 -1.288 -6.604 1.00 97.50 115 ARG A O 1
ATOM 902 N N . GLY A 1 116 ? 15.329 0.589 -7.550 1.00 96.38 116 GLY A N 1
ATOM 903 C CA . GLY A 1 116 ? 16.513 0.827 -8.369 1.00 96.38 116 GLY A CA 1
ATOM 904 C C . GLY A 1 116 ? 16.540 2.203 -9.035 1.00 96.38 116 GLY A C 1
ATOM 905 O O . GLY A 1 116 ? 15.509 2.857 -9.176 1.00 96.38 116 GLY A O 1
ATOM 906 N N . ILE A 1 117 ? 17.738 2.662 -9.396 1.00 93.44 117 ILE A N 1
ATOM 907 C CA . ILE A 1 117 ? 17.991 3.985 -9.992 1.00 93.44 117 ILE A CA 1
ATOM 908 C C . ILE A 1 117 ? 18.096 3.865 -11.513 1.00 93.44 117 ILE A C 1
ATOM 910 O O . ILE A 1 117 ? 17.353 4.510 -12.249 1.00 93.44 117 ILE A O 1
ATOM 914 N N . GLU A 1 118 ? 19.003 3.007 -11.976 1.00 92.81 118 GLU A N 1
ATOM 915 C CA . GLU A 1 118 ? 19.309 2.813 -13.397 1.00 92.81 118 GLU A CA 1
ATOM 916 C C . GLU A 1 118 ? 18.396 1.758 -14.029 1.00 92.81 118 GLU A C 1
ATOM 918 O O . GLU A 1 118 ? 17.991 1.881 -15.183 1.00 92.81 118 GLU A O 1
ATOM 923 N N . ARG A 1 119 ? 18.046 0.725 -13.255 1.00 92.56 119 ARG A N 1
ATOM 924 C CA . ARG A 1 119 ? 17.142 -0.371 -13.634 1.00 92.56 119 ARG A CA 1
ATOM 925 C C . ARG A 1 119 ? 16.360 -0.855 -12.415 1.00 92.56 119 ARG A C 1
ATOM 927 O O . ARG A 1 119 ? 16.705 -0.503 -11.296 1.00 92.56 119 ARG A O 1
ATOM 934 N N . GLY A 1 120 ? 15.327 -1.675 -12.607 1.00 92.19 120 GLY A N 1
ATOM 935 C CA . GLY A 1 120 ? 14.613 -2.306 -11.488 1.00 92.19 120 GLY A CA 1
ATOM 936 C C . GLY A 1 120 ? 15.468 -3.315 -10.706 1.00 92.19 120 GLY A C 1
ATOM 937 O O . GLY A 1 120 ? 16.491 -3.785 -11.205 1.00 92.19 120 GLY A O 1
ATOM 938 N N . TYR A 1 121 ? 15.002 -3.678 -9.505 1.00 94.56 121 TYR A N 1
ATOM 939 C CA . TYR A 1 121 ? 15.518 -4.800 -8.698 1.00 94.56 121 TYR A CA 1
ATOM 940 C C . TYR A 1 121 ? 17.000 -4.685 -8.287 1.00 94.56 121 TYR A C 1
ATOM 942 O O . TYR A 1 121 ? 17.728 -5.675 -8.285 1.00 94.56 121 TYR A O 1
ATOM 950 N N . GLN A 1 122 ? 17.480 -3.479 -7.970 1.00 97.12 122 GLN A N 1
ATOM 951 C CA . GLN A 1 122 ? 18.884 -3.272 -7.590 1.00 97.12 122 GLN A CA 1
ATOM 952 C C . GLN A 1 122 ? 19.123 -3.421 -6.086 1.00 97.12 122 GLN A C 1
ATOM 954 O O . GLN A 1 122 ? 20.177 -3.906 -5.683 1.00 97.12 122 GLN A O 1
ATOM 959 N N . SER A 1 123 ? 18.178 -2.987 -5.253 1.00 97.69 123 SER A N 1
ATOM 960 C CA . SER A 1 123 ? 18.307 -3.059 -3.798 1.00 97.69 123 SER A CA 1
ATOM 961 C C . SER A 1 123 ? 16.951 -3.183 -3.113 1.00 97.69 123 SER A C 1
A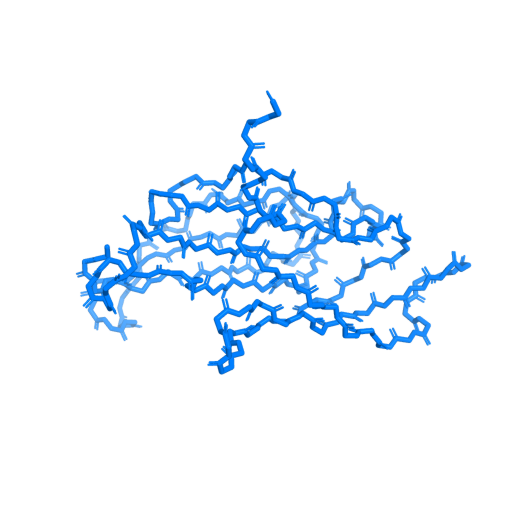TOM 963 O O . SER A 1 123 ? 15.914 -2.886 -3.702 1.00 97.69 123 SER A O 1
ATOM 965 N N . LEU A 1 124 ? 16.965 -3.570 -1.839 1.00 98.31 124 LEU A N 1
ATOM 966 C CA . LEU A 1 124 ? 15.835 -3.359 -0.939 1.00 98.31 124 LEU A CA 1
ATOM 967 C C . LEU A 1 124 ? 16.026 -2.029 -0.210 1.00 98.31 124 LEU A C 1
ATOM 969 O O . LEU A 1 124 ? 17.136 -1.696 0.205 1.00 98.31 124 LEU A O 1
ATOM 973 N N . ALA A 1 125 ? 14.951 -1.265 -0.071 1.00 98.25 125 ALA A N 1
ATOM 974 C CA . ALA A 1 125 ? 14.920 -0.024 0.685 1.00 98.25 125 ALA A CA 1
ATOM 975 C C . ALA A 1 125 ? 13.857 -0.114 1.780 1.00 98.25 125 ALA A C 1
ATOM 977 O O . ALA A 1 125 ? 12.792 -0.690 1.573 1.00 98.25 125 ALA A O 1
ATOM 978 N N . PHE A 1 126 ? 14.151 0.473 2.938 1.00 98.50 126 PHE A N 1
ATOM 979 C CA . PHE A 1 126 ? 13.179 0.676 4.004 1.00 98.50 126 PHE A CA 1
A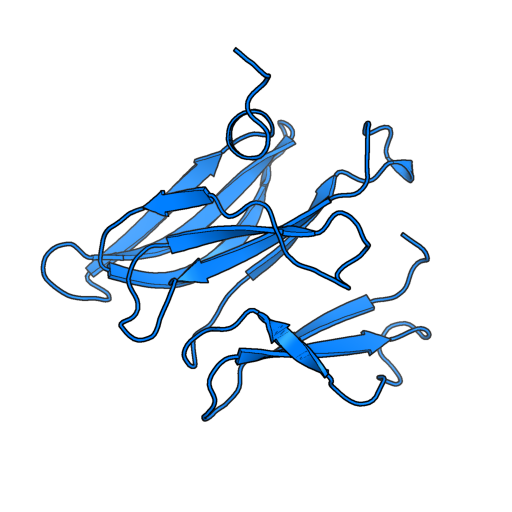TOM 980 C C . PHE A 1 126 ? 12.853 2.166 4.093 1.00 98.50 126 PHE A C 1
ATOM 982 O O . PHE A 1 126 ? 13.750 2.991 4.275 1.00 98.50 126 PHE A O 1
ATOM 989 N N . THR A 1 127 ? 11.582 2.522 3.945 1.00 98.31 127 THR A N 1
ATOM 990 C CA . THR A 1 127 ? 11.110 3.908 4.015 1.00 98.31 127 THR A CA 1
ATOM 991 C C . THR A 1 127 ? 10.049 4.033 5.089 1.00 98.31 127 THR A C 1
ATOM 993 O O . THR A 1 127 ? 9.153 3.201 5.188 1.00 98.31 127 THR A O 1
ATOM 996 N N . ARG A 1 128 ? 10.150 5.086 5.896 1.00 98.44 128 ARG A N 1
ATOM 997 C CA . ARG A 1 128 ? 9.246 5.342 7.011 1.00 98.44 128 ARG A CA 1
ATOM 998 C C . ARG A 1 128 ? 8.502 6.654 6.794 1.00 98.44 128 ARG A C 1
ATOM 1000 O O . ARG A 1 128 ? 9.121 7.639 6.400 1.00 98.44 128 ARG A O 1
ATOM 1007 N N . PHE A 1 129 ? 7.206 6.680 7.086 1.00 98.25 129 PHE A N 1
ATOM 1008 C CA . PHE A 1 129 ? 6.401 7.904 7.065 1.00 98.25 129 PHE A CA 1
ATOM 1009 C C . PHE A 1 129 ? 5.313 7.886 8.144 1.00 98.25 129 PHE A C 1
ATOM 1011 O O . PHE A 1 129 ? 4.806 6.830 8.520 1.00 98.25 129 PHE A O 1
ATOM 1018 N N . GLY A 1 130 ? 4.969 9.065 8.662 1.00 97.06 130 GLY A N 1
ATOM 1019 C CA . GLY A 1 130 ? 3.900 9.250 9.642 1.00 97.06 130 GLY A CA 1
ATOM 1020 C C . GLY A 1 130 ? 2.622 9.828 9.038 1.00 97.06 130 GLY A C 1
ATOM 1021 O O . GLY A 1 130 ? 2.496 10.004 7.821 1.00 97.06 130 GLY A O 1
ATOM 1022 N N . ARG A 1 131 ? 1.659 10.141 9.909 1.00 95.38 131 ARG A N 1
ATOM 1023 C CA . ARG A 1 131 ? 0.338 10.663 9.523 1.00 95.38 131 ARG A CA 1
ATOM 1024 C C . ARG A 1 131 ? 0.450 11.983 8.766 1.00 95.38 131 ARG A C 1
ATOM 1026 O O . ARG A 1 131 ? -0.234 12.169 7.771 1.00 95.38 131 ARG A O 1
ATOM 1033 N N . GLU A 1 132 ? 1.343 12.864 9.189 1.00 95.75 132 GLU A N 1
ATOM 1034 C CA . GLU A 1 132 ? 1.626 14.162 8.570 1.00 95.75 132 GLU A CA 1
ATOM 1035 C C . GLU A 1 132 ? 2.132 14.064 7.123 1.00 95.75 132 GLU A C 1
ATOM 1037 O O . GLU A 1 132 ? 1.943 14.991 6.336 1.00 95.75 132 GLU A O 1
ATOM 1042 N N . PHE A 1 133 ? 2.743 12.941 6.733 1.00 97.56 133 PHE A N 1
ATOM 1043 C CA . PHE A 1 133 ? 3.082 12.701 5.333 1.00 97.56 133 PHE A CA 1
ATOM 1044 C C . PHE A 1 133 ? 1.841 12.348 4.510 1.00 97.56 133 PHE A C 1
ATOM 1046 O O . PHE A 1 133 ? 1.715 12.817 3.381 1.00 97.56 133 PHE A O 1
ATOM 1053 N N . LEU A 1 134 ? 0.925 11.549 5.065 1.00 95.88 134 LEU A N 1
ATOM 1054 C CA . LEU A 1 134 ? -0.330 11.187 4.405 1.00 95.88 134 LEU A CA 1
ATOM 1055 C C . LEU A 1 134 ? -1.250 12.407 4.302 1.00 95.88 134 LEU A C 1
ATOM 1057 O O . LEU A 1 134 ? -1.713 12.757 3.222 1.00 95.88 134 LEU A O 1
ATOM 1061 N N . GLU A 1 135 ? -1.469 13.083 5.421 1.00 94.06 135 GLU A N 1
ATOM 1062 C CA . GLU A 1 135 ? -2.379 14.210 5.595 1.00 94.06 135 GLU A CA 1
ATOM 1063 C C . GLU A 1 135 ? -1.586 15.392 6.180 1.00 94.06 135 GLU A C 1
ATOM 1065 O O . GLU A 1 135 ? -1.627 15.633 7.390 1.00 94.06 135 GLU A O 1
ATOM 1070 N N . PRO A 1 136 ? -0.807 16.122 5.360 1.00 87.75 136 PRO A N 1
ATOM 1071 C CA . PRO A 1 136 ? -0.138 17.327 5.820 1.00 87.75 136 PRO A CA 1
ATOM 1072 C C . PRO A 1 136 ? -1.218 18.326 6.222 1.00 87.75 136 PRO A C 1
ATOM 1074 O O . PRO A 1 136 ? -2.200 18.506 5.498 1.00 87.75 136 PRO A O 1
ATOM 1077 N N . GLY A 1 137 ? -1.049 18.965 7.380 1.00 80.88 137 GLY A N 1
ATOM 1078 C CA . GLY A 1 137 ? -1.945 20.040 7.791 1.00 80.88 137 GLY A CA 1
ATOM 1079 C C . GLY A 1 137 ? -2.062 21.097 6.690 1.00 80.88 137 GLY A C 1
ATOM 1080 O O . GLY A 1 137 ? -1.114 21.317 5.928 1.00 80.88 137 GLY A O 1
ATOM 1081 N N . ALA A 1 138 ? -3.230 21.736 6.594 1.00 66.31 138 ALA A N 1
ATOM 1082 C CA . ALA A 1 138 ? -3.374 22.919 5.755 1.00 66.31 138 ALA A CA 1
ATOM 1083 C C . ALA A 1 138 ? -2.300 23.942 6.164 1.00 66.31 138 ALA A C 1
ATOM 1085 O O . ALA A 1 138 ? -2.095 24.172 7.357 1.00 66.31 138 ALA A O 1
ATOM 1086 N N . LYS A 1 139 ? -1.576 24.475 5.175 1.00 44.69 139 LYS A N 1
ATOM 1087 C CA . LYS A 1 139 ? -0.656 25.596 5.387 1.00 44.69 139 LYS A CA 1
ATOM 1088 C C . LYS A 1 139 ? -1.429 26.874 5.666 1.00 44.69 139 LYS A C 1
ATOM 1090 O O . LYS A 1 139 ? -2.513 27.028 5.059 1.00 44.69 139 LYS A O 1
#

Secondary structure (DSSP, 8-state):
--S-EEEEE--SSSSEEEEEEESSSSSS-PPPEEEEE--S---EEEEEE-GGGT-SS-EEEEEEE-SSSSEEEEEEEESSTTS--EEEEEEEEEEEEEEEEEE-TTS-EEEEEEEESSSSSSEEEEEEE-HHHHSPPP-